Protein AF-A0AAD7Z6G6-F1 (afdb_monomer)

Foldseek 3Di:
DPQDKDKDKDKFFDFWDDDPPAFKKKKKKAKWFDPQKDWPDDDRIDIFDIFGQDPDPVRITGTRGIDTTMIMGSDCPRAMKMKMWMWGQDPVGDTDTPFIWMDGDDPDDDDDDDDTDTDDDDDPDPVLVVVCVVVVDDDDPPDSSVVSVPPPPD

Structure (mmCIF, N/CA/C/O backbone):
data_AF-A0AAD7Z6G6-F1
#
_entry.id   AF-A0AAD7Z6G6-F1
#
loop_
_atom_site.group_PDB
_atom_site.id
_atom_site.type_symbol
_atom_site.label_atom_id
_atom_site.label_alt_id
_atom_site.label_comp_id
_atom_site.label_asym_id
_atom_site.label_entity_id
_atom_site.label_seq_id
_atom_site.pdbx_PDB_ins_code
_atom_site.Cartn_x
_atom_site.Cartn_y
_atom_site.Cartn_z
_atom_site.occupancy
_atom_site.B_iso_or_equiv
_atom_site.auth_seq_id
_atom_site.auth_comp_id
_atom_site.auth_asym_id
_atom_site.auth_atom_id
_atom_site.pdbx_PDB_model_num
ATOM 1 N N . MET A 1 1 ? 26.349 0.877 -25.854 1.00 45.34 1 MET A N 1
ATOM 2 C CA . MET A 1 1 ? 25.464 -0.272 -25.580 1.00 45.34 1 MET A CA 1
ATOM 3 C C . MET A 1 1 ? 24.147 0.287 -25.078 1.00 45.34 1 MET A C 1
ATOM 5 O O . MET A 1 1 ? 24.117 0.824 -23.981 1.00 45.34 1 MET A O 1
ATOM 9 N N . THR A 1 2 ? 23.097 0.288 -25.897 1.00 52.41 2 THR A N 1
ATOM 10 C CA . THR A 1 2 ? 21.749 0.649 -25.439 1.00 52.41 2 THR A CA 1
ATOM 11 C C . THR A 1 2 ? 21.244 -0.501 -24.577 1.00 52.41 2 THR A C 1
ATOM 13 O O . THR A 1 2 ? 20.836 -1.531 -25.111 1.00 52.41 2 THR A O 1
ATOM 16 N N . GLY A 1 3 ? 21.385 -0.375 -23.256 1.00 69.19 3 GLY A N 1
ATOM 17 C CA . GLY A 1 3 ? 20.853 -1.355 -22.312 1.00 69.19 3 GLY A CA 1
ATOM 18 C C . GLY A 1 3 ? 19.352 -1.529 -22.535 1.00 69.19 3 GLY A C 1
ATOM 19 O O . GLY A 1 3 ? 18.643 -0.545 -22.752 1.00 69.19 3 GLY A O 1
ATOM 20 N N . GLY A 1 4 ? 18.884 -2.777 -22.550 1.00 85.88 4 GLY A N 1
ATOM 21 C CA . GLY A 1 4 ? 17.457 -3.067 -22.647 1.00 85.88 4 GLY A CA 1
ATOM 22 C C . GLY A 1 4 ? 16.720 -2.487 -21.441 1.00 85.88 4 GLY A C 1
ATOM 23 O O . GLY A 1 4 ? 17.197 -2.587 -20.315 1.00 85.88 4 GLY A O 1
ATOM 24 N N . VAL A 1 5 ? 15.568 -1.868 -21.683 1.00 93.88 5 VAL A N 1
ATOM 25 C CA . VAL A 1 5 ? 14.650 -1.411 -20.634 1.00 93.88 5 VAL A CA 1
ATOM 26 C C . VAL A 1 5 ? 13.507 -2.411 -20.550 1.00 93.88 5 VAL A C 1
ATOM 28 O O . VAL A 1 5 ? 13.014 -2.868 -21.582 1.00 93.88 5 VAL A O 1
ATOM 31 N N . PHE A 1 6 ? 13.055 -2.716 -19.340 1.00 94.75 6 PHE A N 1
ATOM 32 C CA . PHE A 1 6 ? 11.817 -3.453 -19.112 1.00 94.75 6 PHE A CA 1
ATOM 33 C C . PHE A 1 6 ? 10.841 -2.616 -18.282 1.00 94.75 6 PHE A C 1
ATOM 35 O O . PHE A 1 6 ? 11.220 -1.628 -17.647 1.00 94.75 6 PHE A O 1
ATOM 42 N N . MET A 1 7 ? 9.566 -2.999 -18.321 1.00 96.19 7 MET A N 1
ATOM 43 C CA . MET A 1 7 ? 8.493 -2.330 -17.588 1.00 96.19 7 MET A CA 1
ATOM 44 C C . MET A 1 7 ? 7.815 -3.299 -16.624 1.00 96.19 7 MET A C 1
ATOM 46 O O . MET A 1 7 ? 7.680 -4.485 -16.923 1.00 96.19 7 MET A O 1
ATOM 50 N N . LEU A 1 8 ? 7.358 -2.773 -15.492 1.00 96.75 8 LEU A N 1
ATOM 51 C CA . LEU A 1 8 ? 6.556 -3.478 -14.498 1.00 96.75 8 LEU A CA 1
ATOM 52 C C . LEU A 1 8 ? 5.276 -2.679 -14.273 1.00 96.75 8 LEU A C 1
ATOM 54 O O . LEU A 1 8 ? 5.342 -1.568 -13.760 1.00 96.75 8 LEU A O 1
ATOM 58 N N . SER A 1 9 ? 4.124 -3.231 -14.645 1.00 97.00 9 SER A N 1
ATOM 59 C CA . SER A 1 9 ? 2.822 -2.608 -14.393 1.00 97.00 9 SER A CA 1
ATOM 60 C C . SER A 1 9 ? 2.073 -3.396 -13.328 1.00 97.00 9 SER A C 1
ATOM 62 O O . SER A 1 9 ? 1.956 -4.618 -13.429 1.00 97.00 9 SER A O 1
ATOM 64 N N . ILE A 1 10 ? 1.598 -2.697 -12.300 1.00 97.25 10 ILE A N 1
ATOM 65 C CA . ILE A 1 10 ? 0.867 -3.257 -11.169 1.00 97.25 10 ILE A CA 1
ATOM 66 C C . ILE A 1 10 ? -0.491 -2.576 -11.093 1.00 97.25 10 ILE A C 1
ATOM 68 O O . ILE A 1 10 ? -0.583 -1.357 -10.968 1.00 97.25 10 ILE A O 1
ATOM 72 N N . THR A 1 11 ? -1.537 -3.394 -11.127 1.00 97.31 11 THR A N 1
ATOM 73 C CA . THR A 1 11 ? -2.923 -2.999 -10.882 1.00 97.31 11 THR A CA 1
ATOM 74 C C . THR A 1 11 ? -3.516 -3.955 -9.855 1.00 97.31 11 THR A C 1
ATOM 76 O O . THR A 1 11 ? -3.331 -5.171 -9.934 1.00 97.31 11 THR A O 1
ATOM 79 N N . GLY A 1 12 ? -4.174 -3.418 -8.836 1.00 96.69 12 GLY A N 1
ATOM 80 C CA . GLY A 1 12 ? -4.702 -4.213 -7.736 1.00 96.69 12 GLY A CA 1
ATOM 81 C C . GLY A 1 12 ? -5.378 -3.357 -6.680 1.00 96.69 12 GLY A C 1
ATOM 82 O O . GLY A 1 12 ? -5.805 -2.238 -6.950 1.00 96.69 12 GLY A O 1
ATOM 83 N N . GLN A 1 13 ? -5.489 -3.896 -5.468 1.00 97.50 13 GLN A N 1
ATOM 84 C CA . GLN A 1 13 ? -6.128 -3.207 -4.352 1.00 97.50 13 GLN A CA 1
ATOM 85 C C . GLN A 1 13 ? -5.640 -3.723 -2.995 1.00 97.50 13 GLN A C 1
ATOM 87 O O . GLN A 1 13 ? -5.280 -4.894 -2.854 1.00 97.50 13 GLN A O 1
ATOM 92 N N . ILE A 1 14 ? -5.699 -2.867 -1.977 1.00 97.81 14 ILE A N 1
ATOM 93 C CA . ILE A 1 14 ? -5.670 -3.261 -0.567 1.00 97.81 14 ILE A CA 1
ATOM 94 C C . ILE A 1 14 ? -7.105 -3.633 -0.179 1.00 97.81 14 ILE A C 1
ATOM 96 O O . ILE A 1 14 ? -7.947 -2.764 0.042 1.00 97.81 14 ILE A O 1
ATOM 100 N N . GLU A 1 15 ? -7.400 -4.935 -0.149 1.00 97.12 15 GLU A N 1
ATOM 101 C CA . GLU A 1 15 ? -8.759 -5.451 0.080 1.00 97.12 15 GLU A CA 1
ATOM 102 C C . GLU A 1 15 ? -9.248 -5.156 1.501 1.00 97.12 15 GLU A C 1
ATOM 104 O O . GLU A 1 15 ? -10.240 -4.454 1.706 1.00 97.12 15 GLU A O 1
ATOM 109 N N . SER A 1 16 ? -8.542 -5.692 2.496 1.00 97.00 16 SER A N 1
ATOM 110 C CA . SER A 1 16 ? -8.978 -5.663 3.888 1.00 97.00 16 SER A CA 1
ATOM 111 C C . SER A 1 16 ? -7.831 -5.887 4.867 1.00 97.00 16 SER A C 1
ATOM 113 O O . SER A 1 16 ? -6.790 -6.420 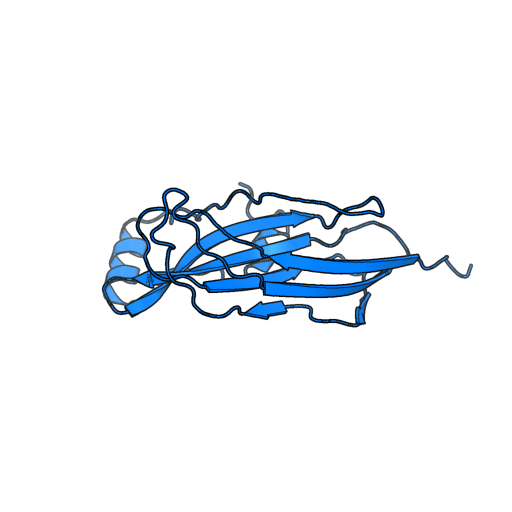4.485 1.00 97.00 16 SER A O 1
ATOM 115 N N . ALA A 1 17 ? -8.057 -5.576 6.143 1.00 96.12 17 ALA A N 1
ATOM 116 C CA . ALA A 1 17 ? -7.205 -6.023 7.241 1.00 96.12 17 ALA A CA 1
ATOM 117 C C . ALA A 1 17 ? -8.007 -6.578 8.415 1.00 9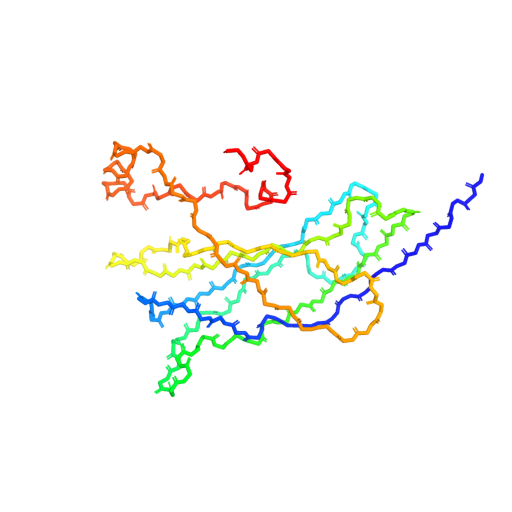6.12 17 ALA A C 1
ATOM 119 O O . ALA A 1 17 ? -9.183 -6.264 8.621 1.00 96.12 17 ALA A O 1
ATOM 120 N N . GLU A 1 18 ? -7.301 -7.364 9.217 1.00 94.19 18 GLU A N 1
ATOM 121 C CA . GLU A 1 18 ? -7.733 -7.839 10.517 1.00 94.19 18 GLU A CA 1
ATOM 122 C C . GLU A 1 18 ? -6.909 -7.125 11.592 1.00 94.19 18 GLU A C 1
ATOM 124 O O . GLU A 1 18 ? -5.682 -7.191 11.606 1.00 94.19 18 GLU A O 1
ATOM 129 N N . PHE A 1 19 ? -7.596 -6.403 12.474 1.00 91.25 19 PHE A N 1
ATOM 130 C CA . PHE A 1 19 ? -7.003 -5.737 13.628 1.00 91.25 19 PHE A CA 1
ATOM 131 C C . PHE A 1 19 ? -7.912 -5.938 14.846 1.00 91.25 19 PHE A C 1
ATOM 133 O O . PHE A 1 19 ? -9.141 -5.832 14.759 1.00 91.25 19 PHE A O 1
ATOM 140 N N . HIS A 1 20 ? -7.309 -6.204 16.003 1.00 86.19 20 HIS A N 1
ATOM 141 C CA . HIS A 1 20 ? -8.026 -6.353 17.271 1.00 86.19 20 HIS A CA 1
ATOM 142 C C . HIS A 1 20 ? -7.953 -5.060 18.091 1.00 86.19 20 HIS A C 1
ATOM 144 O O . HIS A 1 20 ? -6.967 -4.333 18.023 1.00 86.19 20 HIS A O 1
ATOM 150 N N . GLY A 1 21 ? -8.993 -4.778 18.881 1.00 83.56 21 GLY A N 1
ATOM 151 C CA . GLY A 1 21 ? -9.005 -3.638 19.808 1.00 83.56 21 GLY A CA 1
ATOM 152 C C . GLY A 1 21 ? -9.210 -2.256 19.174 1.00 83.56 21 GLY A C 1
ATOM 153 O O . GLY A 1 21 ? -9.054 -1.255 19.868 1.00 83.56 21 GLY A O 1
ATOM 154 N N . PHE A 1 22 ? -9.572 -2.187 17.889 1.00 85.88 22 PHE A N 1
ATOM 155 C CA . PHE A 1 22 ? -9.868 -0.936 17.184 1.00 85.88 22 PHE A CA 1
ATOM 156 C C . PHE A 1 22 ? -11.225 -1.009 16.489 1.00 85.88 22 PHE A C 1
ATOM 158 O O . PHE A 1 22 ? -11.647 -2.087 16.069 1.00 85.88 22 PHE A O 1
ATOM 165 N N . ASP A 1 23 ? -11.864 0.152 16.338 1.00 86.06 23 ASP A N 1
ATOM 166 C CA . ASP A 1 23 ? -13.179 0.277 15.698 1.00 86.06 23 ASP A CA 1
ATOM 167 C C . ASP A 1 23 ? -13.129 1.007 14.359 1.00 86.06 23 ASP A C 1
ATOM 169 O O . ASP A 1 23 ? -13.913 0.682 13.468 1.00 86.06 23 ASP A O 1
ATOM 173 N N . ASN A 1 24 ? -12.222 1.976 14.207 1.00 91.75 24 ASN A N 1
ATOM 174 C CA . ASN A 1 24 ? -12.065 2.765 12.990 1.00 91.75 24 ASN A CA 1
ATOM 175 C C . ASN A 1 24 ? -10.582 2.870 12.639 1.00 91.75 24 ASN A C 1
ATOM 177 O O . ASN A 1 24 ? -9.780 3.275 13.485 1.00 91.75 24 ASN A O 1
ATOM 181 N N . ILE A 1 25 ? -10.238 2.521 11.403 1.00 95.50 25 ILE A N 1
ATOM 182 C CA . ILE A 1 25 ? -8.868 2.603 10.895 1.00 95.50 25 ILE A CA 1
ATOM 183 C C . ILE A 1 25 ? -8.850 3.111 9.454 1.00 95.50 25 ILE A C 1
ATOM 185 O O . ILE A 1 25 ? -9.838 3.012 8.730 1.00 95.50 25 ILE A O 1
ATOM 189 N N . TYR A 1 26 ? -7.707 3.618 9.018 1.00 96.31 26 TYR A N 1
ATOM 190 C CA . TYR A 1 26 ? -7.405 3.878 7.614 1.00 96.31 26 TYR A CA 1
ATOM 191 C C . TYR A 1 26 ? -5.979 3.422 7.310 1.00 96.31 26 TYR A C 1
ATOM 193 O O . TYR A 1 26 ? -5.173 3.248 8.225 1.00 96.31 26 TYR A O 1
ATOM 201 N N . CYS A 1 27 ? -5.656 3.200 6.041 1.00 95.25 27 CYS A N 1
ATOM 202 C CA . CYS A 1 27 ? -4.303 2.861 5.627 1.00 95.25 27 CYS A CA 1
ATOM 203 C C . CYS A 1 27 ? -3.708 3.954 4.741 1.00 95.25 27 CYS A C 1
ATOM 205 O O . CYS A 1 27 ? -4.391 4.556 3.913 1.00 95.25 27 CYS A O 1
ATOM 207 N N . LYS A 1 28 ? -2.408 4.175 4.895 1.00 95.94 28 LYS A N 1
ATOM 208 C CA . LYS A 1 28 ? -1.561 4.878 3.938 1.00 95.94 28 LYS A CA 1
ATOM 209 C C . LYS A 1 28 ? -0.674 3.845 3.263 1.00 95.94 28 LYS A C 1
ATOM 211 O O . LYS A 1 28 ? -0.198 2.933 3.940 1.00 95.94 28 LYS A O 1
ATOM 216 N N . TYR A 1 29 ? -0.427 3.983 1.972 1.00 96.12 29 TYR A N 1
ATOM 217 C CA . TYR A 1 29 ? 0.583 3.186 1.289 1.00 96.12 29 TYR A CA 1
ATOM 218 C C . TYR A 1 29 ? 1.595 4.084 0.594 1.00 96.12 29 TYR A C 1
ATOM 220 O O . TYR A 1 29 ? 1.273 5.209 0.216 1.00 96.12 29 TYR A O 1
ATOM 228 N N . CYS A 1 30 ? 2.799 3.563 0.392 1.00 95.94 30 CYS A N 1
ATOM 229 C CA . CYS A 1 30 ? 3.771 4.123 -0.534 1.00 95.94 30 CYS A CA 1
ATOM 230 C C . CYS A 1 30 ? 4.601 3.011 -1.180 1.00 95.94 30 CYS A C 1
ATOM 232 O O . CYS A 1 30 ? 4.706 1.899 -0.648 1.00 95.94 30 CYS A O 1
ATOM 234 N N . PHE A 1 31 ? 5.189 3.308 -2.335 1.00 95.75 31 PHE A N 1
ATOM 235 C CA . PHE A 1 31 ? 6.158 2.438 -2.985 1.00 95.75 31 PHE A CA 1
ATOM 236 C C . PHE A 1 31 ? 7.588 2.871 -2.660 1.00 95.75 31 PHE A C 1
ATOM 238 O O . PHE A 1 31 ? 7.916 4.055 -2.690 1.00 95.75 31 PHE A O 1
ATOM 245 N N . VAL A 1 32 ? 8.449 1.896 -2.374 1.00 95.06 32 VAL A N 1
ATOM 246 C CA . VAL A 1 32 ? 9.892 2.094 -2.184 1.00 95.06 32 VAL A CA 1
ATOM 247 C C . VAL A 1 32 ? 10.642 1.248 -3.194 1.00 95.06 32 VAL A C 1
ATOM 249 O O . VAL A 1 32 ? 10.311 0.083 -3.394 1.00 95.06 32 VAL A O 1
ATOM 252 N N . TYR A 1 33 ? 11.634 1.827 -3.858 1.00 95.44 33 TYR A N 1
ATOM 253 C CA . TYR A 1 33 ? 12.359 1.189 -4.951 1.00 95.44 33 TYR A CA 1
ATOM 254 C C . TYR A 1 33 ? 13.768 1.771 -5.084 1.00 95.44 33 TYR A C 1
ATOM 256 O O . TYR A 1 33 ? 14.071 2.849 -4.573 1.00 95.44 33 TYR A O 1
ATOM 264 N N . GLY A 1 34 ? 14.647 1.021 -5.748 1.00 93.69 34 GLY A N 1
ATOM 265 C CA . GLY A 1 34 ? 16.021 1.427 -6.025 1.00 93.69 34 GLY A CA 1
ATOM 266 C C . GLY A 1 34 ? 16.113 2.546 -7.061 1.00 93.69 34 GLY A C 1
ATOM 267 O O . GLY A 1 34 ? 15.185 2.784 -7.826 1.00 93.69 34 GLY A O 1
ATOM 268 N N . SER A 1 35 ? 17.274 3.193 -7.132 1.00 93.69 35 SER A N 1
ATOM 269 C CA . SER A 1 35 ? 17.515 4.376 -7.972 1.00 93.69 35 SER A CA 1
ATOM 270 C C . SER A 1 35 ? 17.408 4.154 -9.486 1.00 93.69 35 SER A C 1
ATOM 272 O O . SER A 1 35 ? 17.242 5.126 -10.217 1.00 93.69 35 SER A O 1
ATOM 274 N N . ASP A 1 36 ? 17.513 2.911 -9.968 1.00 94.88 36 ASP A N 1
ATOM 275 C CA . ASP A 1 36 ? 17.332 2.587 -11.394 1.00 94.88 36 ASP A CA 1
ATOM 276 C C . ASP A 1 36 ? 15.851 2.563 -11.812 1.00 94.88 36 ASP A C 1
ATOM 278 O O . ASP A 1 36 ? 15.527 2.709 -12.992 1.00 94.88 36 ASP A O 1
ATOM 282 N N . TRP A 1 37 ? 14.944 2.404 -10.843 1.00 96.31 37 TRP A N 1
ATOM 283 C CA . TRP A 1 37 ? 13.511 2.342 -11.090 1.00 96.31 37 TRP A CA 1
ATOM 284 C C . TRP A 1 37 ? 12.931 3.743 -11.243 1.00 96.31 37 TRP A C 1
ATOM 286 O O . TRP A 1 37 ? 13.121 4.617 -10.399 1.00 96.31 37 TRP A O 1
ATOM 296 N N . VAL A 1 38 ? 12.165 3.938 -12.312 1.00 96.88 38 VAL A N 1
ATOM 297 C CA . VAL A 1 38 ? 11.472 5.193 -12.610 1.00 96.88 38 VAL A CA 1
ATOM 298 C C . VAL A 1 38 ? 9.986 4.916 -12.751 1.00 96.88 38 VAL A C 1
ATOM 300 O O . VAL A 1 38 ? 9.588 4.047 -13.528 1.00 96.88 38 VAL A O 1
ATOM 303 N N . VAL A 1 39 ? 9.163 5.674 -12.034 1.00 97.19 39 VAL A N 1
ATOM 304 C CA . VAL A 1 39 ? 7.705 5.631 -12.180 1.00 97.19 39 VAL A CA 1
ATOM 305 C C . VAL A 1 39 ? 7.318 6.327 -13.478 1.00 97.19 39 VAL A C 1
ATOM 307 O O . VAL A 1 39 ? 7.724 7.457 -13.739 1.00 97.19 39 VAL A O 1
ATOM 310 N N . THR A 1 40 ? 6.559 5.636 -14.324 1.00 97.31 40 THR A N 1
ATOM 311 C CA . THR A 1 40 ? 6.095 6.162 -15.616 1.00 97.31 40 THR A CA 1
ATOM 312 C C . THR A 1 40 ? 4.621 6.543 -15.600 1.00 97.31 40 THR A C 1
ATOM 314 O O . THR A 1 40 ? 4.211 7.374 -16.407 1.00 97.31 40 THR A O 1
ATOM 317 N N . SER A 1 41 ? 3.823 5.940 -14.713 1.00 97.62 41 SER A N 1
ATOM 318 C CA . SER A 1 41 ? 2.392 6.213 -14.552 1.00 97.62 41 SER A CA 1
ATOM 319 C C . SER A 1 41 ? 1.878 5.699 -13.202 1.00 97.62 41 SER A C 1
ATOM 321 O O . SER A 1 41 ? 2.477 4.790 -12.623 1.00 97.62 41 SER A O 1
ATOM 323 N N . GLY A 1 42 ? 0.739 6.223 -12.745 1.00 96.19 42 GLY A N 1
ATOM 324 C CA . GLY A 1 42 ? 0.064 5.821 -11.508 1.00 96.19 42 GLY A CA 1
ATOM 325 C C . GLY A 1 42 ? 0.473 6.638 -10.279 1.00 96.19 42 GLY A C 1
ATOM 326 O O . GLY A 1 42 ? 1.034 7.726 -10.405 1.00 96.19 42 GLY A O 1
ATOM 327 N N . LEU A 1 43 ? 0.147 6.128 -9.089 1.00 93.81 43 LEU A N 1
ATOM 328 C CA . LEU A 1 43 ? 0.333 6.825 -7.812 1.00 93.81 43 LEU A CA 1
ATOM 329 C C . LEU A 1 43 ? 1.406 6.150 -6.952 1.00 93.81 43 LEU A C 1
ATOM 331 O O . LEU A 1 43 ? 1.274 4.983 -6.582 1.00 93.81 43 LEU A O 1
ATOM 335 N N . GLU A 1 44 ? 2.433 6.914 -6.576 1.00 94.00 44 GLU A N 1
ATOM 336 C CA . GLU A 1 44 ? 3.524 6.462 -5.697 1.00 94.00 44 GLU A CA 1
ATOM 337 C C . GLU A 1 44 ? 3.089 6.252 -4.245 1.00 94.00 44 GLU A C 1
ATOM 339 O O . GLU A 1 44 ? 3.653 5.415 -3.540 1.00 94.00 44 GLU A O 1
ATOM 344 N N . GLU A 1 45 ? 2.080 6.994 -3.800 1.00 95.12 45 GLU A N 1
ATOM 345 C CA . GLU A 1 45 ? 1.535 6.934 -2.451 1.00 95.12 45 GLU A CA 1
ATOM 346 C C . GLU A 1 45 ? 0.050 7.300 -2.439 1.00 95.12 45 GLU A C 1
ATOM 348 O O . GLU A 1 45 ? -0.461 7.945 -3.357 1.00 95.12 45 GLU A O 1
ATOM 353 N N . GLY A 1 46 ? -0.654 6.868 -1.397 1.00 94.06 46 GLY A N 1
ATOM 354 C CA . GLY A 1 46 ? -2.084 7.107 -1.258 1.00 94.06 46 GLY A CA 1
ATOM 355 C C . GLY A 1 46 ? -2.574 6.922 0.171 1.00 94.06 46 GLY A C 1
ATOM 356 O O . GLY A 1 46 ? -1.962 6.216 0.975 1.00 94.06 46 GLY A O 1
ATOM 357 N N . ILE A 1 47 ? -3.701 7.562 0.485 1.00 96.44 47 ILE A N 1
ATOM 358 C CA . ILE A 1 47 ? -4.380 7.480 1.782 1.00 96.44 47 ILE A CA 1
ATOM 359 C C . ILE A 1 47 ? -5.813 7.015 1.537 1.00 96.44 47 ILE A C 1
ATOM 361 O O . ILE A 1 47 ? -6.529 7.613 0.734 1.00 96.44 47 ILE A O 1
ATOM 365 N N . SER A 1 48 ? -6.225 5.950 2.220 1.00 97.12 48 SER A N 1
ATOM 366 C CA . SER A 1 48 ? -7.572 5.402 2.096 1.00 97.12 48 SER A CA 1
ATOM 367 C C . SER A 1 48 ? -8.603 6.223 2.862 1.00 97.12 48 SER A C 1
ATOM 369 O O . SER A 1 48 ? -8.288 7.012 3.754 1.00 97.12 48 SER A O 1
ATOM 371 N N . GLN A 1 49 ? -9.873 5.924 2.607 1.00 95.44 49 GLN A N 1
ATOM 372 C CA . GLN A 1 49 ? -10.949 6.287 3.517 1.00 95.44 49 GLN A CA 1
ATOM 373 C C . GLN A 1 49 ? -10.768 5.639 4.902 1.00 95.44 49 GLN A C 1
ATOM 375 O O . GLN A 1 49 ? -10.138 4.582 5.043 1.00 95.44 49 GLN A O 1
ATOM 380 N N . ILE A 1 50 ? -11.388 6.252 5.912 1.00 95.25 50 ILE A N 1
ATOM 381 C CA . ILE A 1 50 ? -11.580 5.640 7.228 1.00 95.25 50 ILE A CA 1
ATOM 382 C C . ILE A 1 50 ? -12.686 4.596 7.114 1.00 95.25 50 ILE A C 1
ATOM 384 O O . ILE A 1 50 ? -13.778 4.880 6.619 1.00 95.25 50 ILE A O 1
ATOM 388 N N . VAL A 1 51 ? -12.404 3.387 7.585 1.00 95.56 51 VAL A N 1
ATOM 389 C CA . VAL A 1 51 ? -13.338 2.263 7.575 1.00 95.56 51 VAL A CA 1
ATOM 390 C C . VAL A 1 51 ? -13.629 1.813 8.992 1.00 95.56 51 VAL A C 1
ATOM 392 O O . VAL A 1 51 ? -12.765 1.841 9.871 1.00 95.56 51 VAL A O 1
ATOM 395 N N . LYS A 1 52 ? -14.868 1.374 9.199 1.00 93.81 52 LYS A N 1
ATOM 396 C CA . LYS A 1 52 ? -15.316 0.791 10.457 1.00 93.81 52 LYS A CA 1
ATOM 397 C C . LYS A 1 52 ? -15.218 -0.726 10.397 1.00 93.81 52 LYS A C 1
ATOM 399 O O . LYS A 1 52 ? -15.452 -1.323 9.345 1.00 93.81 52 LYS A O 1
ATOM 404 N N . LYS A 1 53 ? -14.929 -1.343 11.539 1.00 94.50 53 LYS A N 1
ATOM 405 C CA . LYS A 1 53 ? -14.932 -2.797 11.677 1.00 94.50 53 LYS A CA 1
ATOM 406 C C . LYS A 1 53 ? -16.297 -3.376 11.302 1.00 94.50 53 LYS A C 1
ATOM 408 O O . LYS A 1 53 ? -17.333 -2.909 11.790 1.00 94.50 53 LYS A O 1
ATOM 413 N N . SER A 1 54 ? -16.306 -4.385 10.436 1.00 93.12 54 SER A N 1
ATOM 414 C CA . SER A 1 54 ? -17.535 -5.102 10.091 1.00 93.12 54 SER A CA 1
ATOM 415 C C . SER A 1 54 ? -18.107 -5.824 11.315 1.00 93.12 54 SER A C 1
ATOM 417 O O . SER A 1 54 ? -17.388 -6.223 12.228 1.00 93.12 54 SER A O 1
ATOM 419 N N . ARG A 1 55 ? -19.437 -5.954 11.347 1.00 91.62 55 ARG A N 1
ATOM 420 C CA . ARG A 1 55 ? -20.178 -6.604 12.443 1.00 91.62 55 ARG A CA 1
ATOM 421 C C . ARG A 1 55 ? -20.453 -8.087 12.195 1.00 91.62 55 ARG A C 1
ATOM 423 O O . ARG A 1 55 ? -21.085 -8.721 13.029 1.00 91.62 55 ARG A O 1
ATOM 430 N N . ASP A 1 56 ? -20.025 -8.609 11.050 1.00 92.38 56 ASP A N 1
ATOM 431 C CA . ASP A 1 56 ? -20.132 -10.034 10.754 1.00 92.38 56 ASP A CA 1
ATOM 432 C C . ASP A 1 56 ? -19.068 -10.841 11.517 1.00 92.38 56 ASP A C 1
ATOM 434 O O . ASP A 1 56 ? -18.188 -10.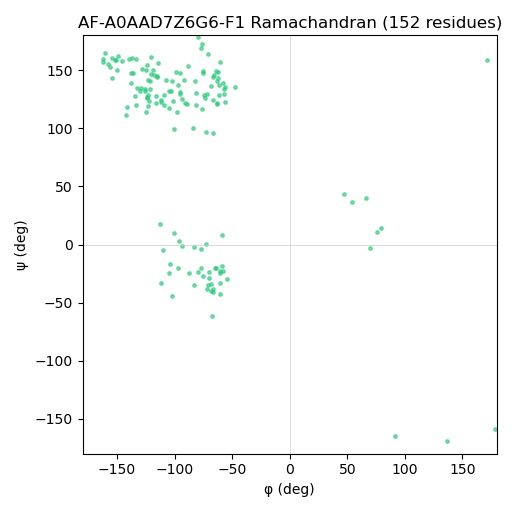274 12.171 1.00 92.38 56 ASP A O 1
ATOM 438 N N . GLU A 1 57 ? -19.159 -12.169 11.450 1.00 89.88 57 GLU A N 1
ATOM 439 C CA . GLU A 1 57 ? -18.258 -13.091 12.157 1.00 89.88 57 GLU A CA 1
ATOM 440 C C . GLU A 1 57 ? -16.779 -12.900 11.789 1.00 89.88 57 GLU A C 1
ATOM 442 O O . GLU A 1 57 ? -15.904 -13.233 12.583 1.00 89.88 57 GLU A O 1
ATOM 447 N N . ARG A 1 58 ? -16.484 -12.330 10.613 1.00 89.69 58 ARG A N 1
ATOM 448 C CA . ARG A 1 58 ? -15.114 -12.138 10.122 1.00 89.69 58 ARG A CA 1
ATOM 449 C C . ARG A 1 58 ? -14.442 -10.928 10.754 1.00 89.69 58 ARG A C 1
ATOM 451 O O . ARG A 1 58 ? -13.219 -10.875 10.776 1.00 89.69 58 ARG A O 1
ATOM 458 N N . GLN A 1 59 ? -15.216 -9.952 11.245 1.00 92.06 59 GLN A N 1
ATOM 459 C CA . GLN A 1 59 ? -14.691 -8.793 11.977 1.00 92.06 59 GLN A CA 1
ATOM 460 C C . GLN A 1 59 ? -13.587 -8.030 11.202 1.00 92.06 59 GLN A C 1
ATOM 462 O O . GLN A 1 59 ? -12.631 -7.520 11.785 1.00 92.06 59 GLN A O 1
ATOM 467 N N . LEU A 1 60 ? -13.717 -7.941 9.875 1.00 94.94 60 LEU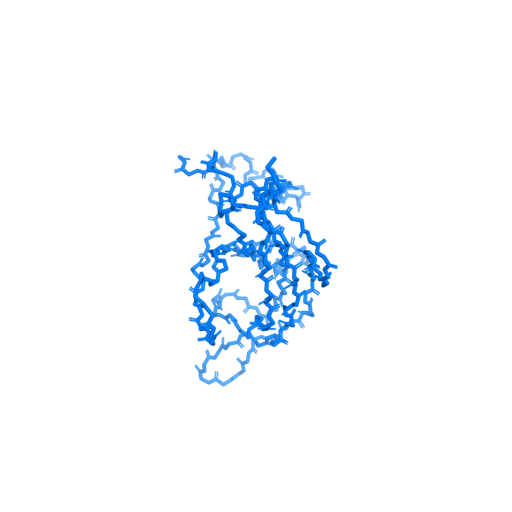 A N 1
ATOM 468 C CA . LEU A 1 60 ? -12.736 -7.320 8.978 1.00 94.94 60 LEU A CA 1
ATOM 469 C C . LEU A 1 60 ? -12.961 -5.819 8.793 1.00 94.94 60 LEU A C 1
ATOM 471 O O . LEU A 1 60 ? -14.095 -5.333 8.835 1.00 94.94 60 LEU A O 1
ATOM 475 N N . PHE A 1 61 ? -11.878 -5.115 8.484 1.00 96.50 61 PHE A N 1
ATOM 476 C CA . PHE A 1 61 ? -11.886 -3.766 7.930 1.00 96.50 61 PHE A CA 1
ATOM 477 C C . PHE A 1 61 ? -11.714 -3.854 6.419 1.00 96.50 61 PHE A C 1
ATOM 479 O O . PHE A 1 61 ? -10.671 -4.305 5.961 1.00 96.50 61 PHE A O 1
ATOM 486 N N . VAL A 1 62 ? -12.728 -3.465 5.647 1.00 96.75 62 VAL A N 1
ATOM 487 C CA . VAL A 1 62 ? -12.723 -3.596 4.181 1.00 96.75 62 VAL A CA 1
ATOM 488 C C . VAL A 1 62 ? -12.496 -2.230 3.551 1.00 96.75 62 VAL A C 1
ATOM 490 O O . VAL A 1 62 ? -13.331 -1.341 3.711 1.00 96.75 62 VAL A O 1
ATOM 493 N N . TRP A 1 63 ? -11.390 -2.077 2.824 1.00 96.62 63 TRP A N 1
ATOM 494 C CA . TRP A 1 63 ? -11.077 -0.845 2.104 1.00 96.62 63 TRP A CA 1
ATOM 495 C C . TRP A 1 63 ? -11.361 -0.932 0.613 1.00 96.62 63 TRP A C 1
ATOM 497 O O . TRP A 1 63 ? -11.893 0.029 0.062 1.00 96.62 63 TRP A O 1
ATOM 507 N N . ASN A 1 64 ? -10.979 -2.039 -0.031 1.00 96.69 64 ASN A N 1
ATOM 508 C CA . ASN A 1 64 ? -10.903 -2.139 -1.494 1.00 96.69 64 ASN A CA 1
ATOM 509 C C . ASN A 1 64 ? -10.172 -0.929 -2.112 1.00 96.69 64 ASN A C 1
ATOM 511 O O . ASN A 1 64 ? -10.642 -0.321 -3.073 1.00 96.69 64 ASN A O 1
ATOM 515 N N . PHE A 1 65 ? -9.055 -0.523 -1.498 1.00 97.50 65 PHE A N 1
ATOM 516 C CA . PHE A 1 65 ? -8.350 0.700 -1.875 1.00 97.50 65 PHE A CA 1
ATOM 517 C C . PHE A 1 65 ? -7.459 0.440 -3.095 1.00 97.50 65 PHE A C 1
ATOM 519 O O . PHE A 1 65 ? -6.593 -0.433 -3.005 1.00 97.50 65 PHE A O 1
ATOM 526 N N . PRO A 1 66 ? -7.655 1.137 -4.229 1.00 97.12 66 PRO A N 1
ATOM 527 C CA . PRO A 1 66 ? -6.974 0.812 -5.476 1.00 97.12 66 PRO A CA 1
ATOM 528 C C . PRO A 1 66 ? -5.466 1.063 -5.400 1.00 97.12 66 PRO A C 1
ATOM 530 O O . PRO A 1 66 ? -5.004 2.025 -4.791 1.00 97.12 66 PRO A O 1
ATOM 533 N N . LEU A 1 67 ? -4.711 0.193 -6.069 1.00 97.06 67 LEU A N 1
ATOM 534 C CA . LEU A 1 67 ? -3.277 0.307 -6.301 1.00 97.06 67 LEU A CA 1
ATOM 535 C C . LEU A 1 67 ? -3.036 0.276 -7.808 1.00 97.06 67 LEU A C 1
ATOM 537 O O . LEU A 1 67 ? -3.339 -0.723 -8.461 1.00 97.06 67 LEU A O 1
ATOM 541 N N . GLU A 1 68 ? -2.464 1.342 -8.353 1.00 97.19 68 GLU A N 1
ATOM 542 C CA . GLU A 1 68 ? -2.092 1.417 -9.763 1.00 97.19 68 GLU A CA 1
ATOM 543 C C . GLU A 1 68 ? -0.766 2.157 -9.906 1.00 97.19 68 GLU A C 1
ATOM 545 O O . GLU A 1 68 ? -0.648 3.322 -9.521 1.00 97.19 68 GL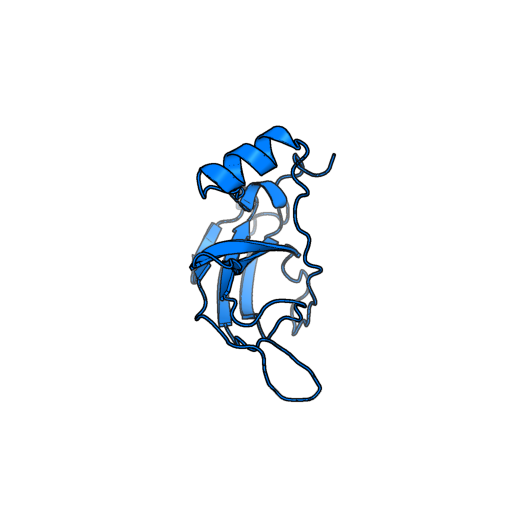U A O 1
ATOM 550 N N . ILE A 1 69 ? 0.240 1.466 -10.442 1.00 97.81 69 ILE A N 1
ATOM 551 C CA . ILE A 1 69 ? 1.558 2.037 -10.705 1.00 97.81 69 ILE A CA 1
ATOM 552 C C . ILE A 1 69 ? 2.266 1.283 -11.827 1.00 97.81 69 ILE A C 1
ATOM 554 O O . ILE A 1 69 ? 2.157 0.063 -11.955 1.00 97.81 69 ILE A O 1
ATOM 558 N N . THR A 1 70 ? 3.009 2.009 -12.654 1.00 98.12 70 THR A N 1
ATOM 559 C CA . THR A 1 70 ? 3.882 1.431 -13.673 1.00 98.12 70 THR A CA 1
ATOM 560 C C . THR A 1 70 ? 5.294 1.965 -13.508 1.00 98.12 70 THR A C 1
ATOM 562 O O . THR A 1 70 ? 5.506 3.170 -13.386 1.00 98.12 70 THR A O 1
ATOM 565 N N . PHE A 1 71 ? 6.260 1.054 -13.534 1.00 97.62 71 PHE A N 1
ATOM 566 C CA . PHE A 1 71 ? 7.679 1.345 -13.460 1.00 97.62 71 PHE A CA 1
ATOM 567 C C . PHE A 1 71 ? 8.400 0.971 -14.751 1.00 97.62 71 PHE A C 1
ATOM 569 O O . PHE A 1 71 ? 7.994 0.066 -15.483 1.00 97.62 71 PHE A O 1
ATOM 576 N N . LYS A 1 72 ? 9.536 1.623 -14.964 1.00 97.00 72 LYS A N 1
ATOM 577 C CA . LYS A 1 72 ? 10.560 1.296 -15.954 1.00 97.00 72 LYS A CA 1
ATOM 578 C C . LYS A 1 72 ? 11.887 1.091 -15.227 1.00 97.00 72 LYS A C 1
ATOM 580 O O . LYS A 1 72 ? 12.188 1.844 -14.306 1.00 97.00 72 LYS A O 1
ATOM 585 N N . SER A 1 73 ? 12.681 0.121 -15.671 1.00 96.81 73 SER A N 1
ATOM 586 C CA . SER A 1 73 ? 14.023 -0.124 -15.134 1.00 96.81 73 SER A CA 1
ATOM 587 C C . SER A 1 73 ? 14.944 -0.745 -16.189 1.00 96.81 73 SER A C 1
ATOM 589 O O . SER A 1 73 ? 14.474 -1.325 -17.174 1.00 96.81 73 SER A O 1
ATOM 591 N N . THR A 1 74 ? 16.256 -0.620 -16.005 1.00 96.12 74 THR A N 1
ATOM 592 C CA . THR A 1 74 ? 17.278 -1.297 -16.824 1.00 96.12 74 THR A CA 1
ATOM 593 C C . THR A 1 74 ? 17.780 -2.581 -16.168 1.00 96.12 74 THR A C 1
ATOM 595 O O . THR A 1 74 ? 18.305 -3.461 -16.850 1.00 96.12 74 THR A O 1
ATOM 598 N N . ASN A 1 75 ? 17.590 -2.729 -14.853 1.00 93.62 75 ASN A N 1
ATOM 599 C CA . ASN A 1 75 ? 17.960 -3.923 -14.103 1.00 93.62 75 ASN A CA 1
ATOM 600 C C . ASN A 1 75 ? 17.019 -4.172 -12.893 1.00 93.62 75 ASN A C 1
ATOM 602 O O . ASN A 1 75 ? 16.285 -3.276 -12.478 1.00 93.62 75 ASN A O 1
ATOM 606 N N . PRO A 1 76 ? 16.985 -5.391 -12.323 1.00 92.94 76 PRO A N 1
ATOM 607 C CA . PRO A 1 76 ? 16.050 -5.731 -11.248 1.00 92.94 76 PRO A CA 1
ATOM 608 C C . PRO A 1 76 ? 16.509 -5.318 -9.834 1.00 92.94 76 PRO A C 1
ATOM 610 O O . PRO A 1 76 ? 15.781 -5.570 -8.873 1.00 92.94 76 PRO A O 1
ATOM 613 N N . HIS A 1 77 ? 17.702 -4.734 -9.664 1.00 93.56 77 HIS A N 1
ATOM 614 C CA . HIS A 1 77 ? 18.230 -4.354 -8.349 1.00 93.56 77 HIS A CA 1
ATOM 615 C C . HIS A 1 77 ? 17.349 -3.292 -7.676 1.00 93.56 77 HIS A C 1
ATOM 617 O O . HIS A 1 77 ? 16.867 -2.369 -8.328 1.00 93.56 77 HIS A O 1
ATOM 623 N N . GLY A 1 78 ? 17.150 -3.402 -6.357 1.00 93.75 78 GLY A N 1
ATOM 624 C CA . GLY A 1 78 ? 16.254 -2.507 -5.616 1.00 93.75 78 GLY A CA 1
ATOM 625 C C . GLY A 1 78 ? 14.785 -2.675 -6.013 1.00 93.75 78 GLY A C 1
ATOM 626 O O . GLY A 1 78 ? 14.074 -1.686 -6.164 1.00 93.75 78 GLY A O 1
ATOM 627 N N . TRP A 1 79 ? 14.358 -3.922 -6.235 1.00 96.75 79 TRP A N 1
ATOM 628 C CA . TRP A 1 79 ? 13.008 -4.267 -6.678 1.00 96.75 79 TRP A CA 1
ATOM 629 C C . TRP A 1 79 ? 11.915 -3.545 -5.864 1.00 96.75 79 TRP A C 1
ATOM 631 O O . TRP A 1 79 ? 12.000 -3.550 -4.632 1.00 96.75 79 TRP A O 1
ATOM 641 N N . PRO A 1 80 ? 10.869 -2.986 -6.507 1.00 96.94 80 PRO A N 1
ATOM 642 C CA . PRO A 1 80 ? 9.854 -2.209 -5.817 1.00 96.94 80 PRO A CA 1
ATOM 643 C C . PRO A 1 80 ? 9.137 -2.978 -4.705 1.00 96.94 80 PRO A C 1
ATOM 645 O O . PRO A 1 80 ? 8.757 -4.146 -4.844 1.00 96.94 80 PRO A O 1
ATOM 648 N N . GLN A 1 81 ? 8.906 -2.285 -3.600 1.00 96.50 81 GLN A N 1
ATOM 649 C CA . GLN A 1 81 ? 8.203 -2.751 -2.417 1.00 96.50 81 GLN A CA 1
ATOM 650 C C . GLN A 1 81 ? 7.001 -1.853 -2.149 1.00 96.50 81 GLN A C 1
ATOM 652 O O . GLN A 1 81 ? 7.082 -0.637 -2.283 1.00 96.50 81 GLN A O 1
ATOM 657 N N . LEU A 1 82 ? 5.894 -2.463 -1.745 1.00 96.38 82 LEU A N 1
ATOM 658 C CA . LEU A 1 82 ? 4.738 -1.784 -1.186 1.00 96.38 82 LEU A CA 1
ATOM 659 C C . LEU A 1 82 ? 4.912 -1.720 0.331 1.00 96.38 82 LEU A C 1
ATOM 661 O O . LEU A 1 82 ? 5.018 -2.765 0.978 1.00 96.38 82 LEU A O 1
ATOM 665 N N . VAL A 1 83 ? 4.903 -0.513 0.885 1.00 96.06 83 VAL A N 1
ATOM 666 C CA . VAL A 1 83 ? 4.842 -0.258 2.326 1.00 96.06 83 VAL A CA 1
ATOM 667 C C . VAL A 1 83 ? 3.435 0.217 2.659 1.00 96.06 83 VAL A C 1
ATOM 669 O O . VAL A 1 83 ? 2.895 1.094 1.989 1.00 96.06 83 VAL A O 1
ATOM 672 N N . VAL A 1 84 ? 2.831 -0.369 3.688 1.00 96.19 84 VAL A N 1
ATOM 673 C CA . VAL A 1 84 ? 1.487 -0.047 4.169 1.00 96.19 84 VAL A CA 1
ATOM 674 C C . VAL A 1 84 ? 1.568 0.324 5.642 1.00 96.19 84 VAL A C 1
ATOM 676 O O . VAL A 1 84 ? 2.068 -0.442 6.461 1.00 96.19 84 VAL A O 1
ATOM 679 N N . SER A 1 85 ? 1.030 1.486 5.983 1.00 94.81 85 SER A N 1
ATOM 680 C CA . SER A 1 85 ? 0.942 2.016 7.341 1.00 94.81 85 SER A CA 1
ATOM 681 C C . SER A 1 85 ? -0.528 2.137 7.718 1.00 94.81 85 SER A C 1
ATOM 683 O O . SER A 1 85 ? -1.282 2.831 7.041 1.00 94.81 85 SER A O 1
ATOM 685 N N . VAL A 1 86 ? -0.960 1.481 8.789 1.00 95.44 86 VAL A N 1
ATOM 686 C CA . VAL A 1 86 ? -2.352 1.539 9.257 1.00 95.44 86 VAL A CA 1
ATOM 687 C C . VAL A 1 86 ? -2.444 2.462 10.460 1.00 95.44 86 VAL A C 1
ATOM 689 O O . VAL A 1 86 ? -1.669 2.333 11.404 1.00 95.44 86 VAL A O 1
ATOM 692 N N . TYR A 1 87 ? -3.411 3.369 10.436 1.00 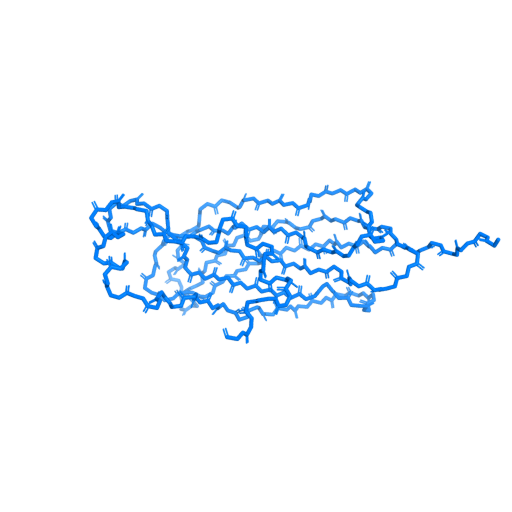93.44 87 TYR A N 1
ATOM 693 C CA . TYR A 1 87 ? -3.669 4.371 11.463 1.00 93.44 87 TYR A CA 1
ATOM 694 C C . TYR A 1 87 ? -5.061 4.171 12.052 1.00 93.44 87 TYR A C 1
ATOM 696 O O . TYR A 1 87 ? -5.978 3.711 11.374 1.00 93.44 87 TYR A O 1
ATOM 704 N N . GLY A 1 88 ? -5.231 4.538 13.317 1.00 91.56 88 GLY A N 1
ATOM 705 C CA . GLY A 1 88 ? -6.532 4.564 13.976 1.00 91.56 88 GLY A CA 1
ATOM 706 C C . GLY A 1 88 ? -6.520 5.491 15.182 1.00 91.56 88 GLY A C 1
ATOM 707 O O . GLY A 1 88 ? -5.471 5.696 15.796 1.00 91.56 88 GLY A O 1
ATOM 708 N N . LEU A 1 89 ? -7.690 6.003 15.552 1.00 84.38 89 LEU A N 1
ATOM 709 C CA . LEU A 1 89 ? -7.838 6.994 16.620 1.00 84.38 89 LEU A CA 1
ATOM 710 C C . LEU A 1 89 ? -7.532 6.405 18.001 1.00 84.38 89 LEU A C 1
ATOM 712 O O . LEU A 1 89 ? -7.940 5.283 18.311 1.00 84.38 89 LEU A O 1
ATOM 716 N N . ASP A 1 90 ? -6.785 7.131 18.830 1.00 81.44 90 ASP A N 1
ATOM 717 C CA . ASP A 1 90 ? -6.666 6.832 20.259 1.00 81.44 90 ASP A CA 1
ATOM 718 C C . ASP A 1 90 ? -7.880 7.345 21.059 1.00 81.44 90 ASP A C 1
ATOM 720 O O . ASP A 1 90 ? -8.812 7.930 20.509 1.00 81.44 90 ASP A O 1
ATOM 724 N N . VAL A 1 91 ? -7.889 7.104 22.375 1.00 76.12 91 VAL A N 1
ATOM 725 C CA . VAL A 1 91 ? -8.985 7.520 23.277 1.00 76.12 91 VAL A CA 1
ATOM 726 C C . VAL A 1 91 ? -9.185 9.044 23.284 1.00 76.12 91 VAL A C 1
ATOM 728 O O . VAL A 1 91 ? -10.272 9.520 23.595 1.00 76.12 91 VAL A O 1
ATOM 731 N N . PHE A 1 92 ? -8.154 9.806 22.916 1.00 79.12 92 PHE A N 1
ATOM 732 C CA . PHE A 1 92 ? -8.169 11.264 22.849 1.00 79.12 92 PHE A CA 1
ATOM 733 C C . PHE A 1 92 ? -8.453 11.789 21.432 1.00 79.12 92 PHE A C 1
ATOM 735 O O . PHE A 1 92 ? -8.457 13.000 21.226 1.00 79.12 92 PHE A O 1
ATOM 742 N N . GLY A 1 93 ? -8.715 10.904 20.465 1.00 76.00 93 GLY A N 1
ATOM 743 C CA . GLY A 1 93 ? -9.001 11.269 19.080 1.00 76.00 93 GLY A CA 1
ATOM 744 C C . GLY A 1 93 ? -7.767 11.615 18.245 1.00 76.00 93 GLY A C 1
ATOM 745 O O . GLY A 1 93 ? -7.923 12.177 17.165 1.00 76.00 93 GLY A O 1
ATOM 746 N N . ASN A 1 94 ? -6.555 11.289 18.701 1.00 80.81 94 ASN A N 1
ATOM 747 C CA . ASN A 1 94 ? -5.347 11.462 17.897 1.00 80.81 94 ASN A CA 1
ATOM 748 C C . ASN A 1 94 ? -5.173 10.286 16.935 1.00 80.81 94 ASN A C 1
ATOM 750 O O . ASN A 1 94 ? -5.360 9.127 17.322 1.00 80.81 94 ASN A O 1
ATOM 754 N N . ASP A 1 95 ? -4.739 10.572 15.709 1.00 81.00 95 ASP A N 1
ATOM 755 C CA . ASP A 1 95 ? -4.288 9.540 14.783 1.00 81.00 95 ASP A CA 1
ATOM 756 C C . ASP A 1 95 ? -3.012 8.889 15.312 1.00 81.00 95 ASP A C 1
ATOM 758 O O . ASP A 1 95 ? -2.024 9.556 15.610 1.00 81.00 95 ASP A O 1
ATOM 762 N N . VAL A 1 96 ? -3.053 7.566 15.454 1.00 85.44 96 VAL A N 1
ATOM 763 C CA . VAL A 1 96 ? -1.922 6.779 15.932 1.00 85.44 96 VAL A CA 1
ATOM 764 C C . VAL A 1 96 ? -1.725 5.575 15.032 1.00 85.44 96 VAL A C 1
ATOM 766 O O . VAL A 1 96 ? -2.673 4.843 14.728 1.00 85.44 96 VAL A O 1
ATOM 769 N N . VAL A 1 97 ? -0.471 5.326 14.668 1.00 88.00 97 VAL A N 1
ATOM 770 C CA . VAL A 1 97 ? -0.083 4.131 13.923 1.00 88.00 97 VAL A CA 1
ATOM 771 C C . VAL A 1 97 ? -0.404 2.861 14.715 1.00 88.00 97 VAL A C 1
ATOM 773 O O . VAL A 1 97 ? -0.030 2.706 15.878 1.00 88.00 97 VAL A O 1
ATOM 776 N N . ARG A 1 98 ? -1.101 1.934 14.057 1.00 90.31 98 ARG A N 1
ATOM 777 C CA . ARG A 1 98 ? -1.506 0.614 14.566 1.00 90.31 98 ARG A CA 1
ATOM 778 C C . ARG A 1 98 ? -0.666 -0.522 14.020 1.00 90.31 98 ARG A C 1
ATOM 780 O O . ARG A 1 98 ? -0.677 -1.598 14.601 1.00 90.31 98 ARG A O 1
ATOM 787 N N . GLY A 1 99 ? 0.062 -0.281 12.940 1.00 91.06 99 GLY A N 1
ATOM 788 C CA . GLY A 1 99 ? 1.036 -1.218 12.415 1.00 91.06 99 GLY A CA 1
ATOM 789 C C . GLY A 1 99 ? 1.567 -0.788 11.063 1.00 91.06 99 GLY A C 1
ATOM 790 O O . GLY A 1 99 ? 0.917 -0.043 10.327 1.00 91.06 99 GLY A O 1
ATOM 791 N N . TYR A 1 100 ? 2.733 -1.319 10.740 1.00 92.31 100 TYR A N 1
ATOM 792 C CA . TYR A 1 100 ? 3.361 -1.244 9.438 1.00 92.31 100 TYR A CA 1
ATOM 793 C C . TYR A 1 100 ? 3.451 -2.640 8.838 1.00 92.31 100 TYR A C 1
ATOM 795 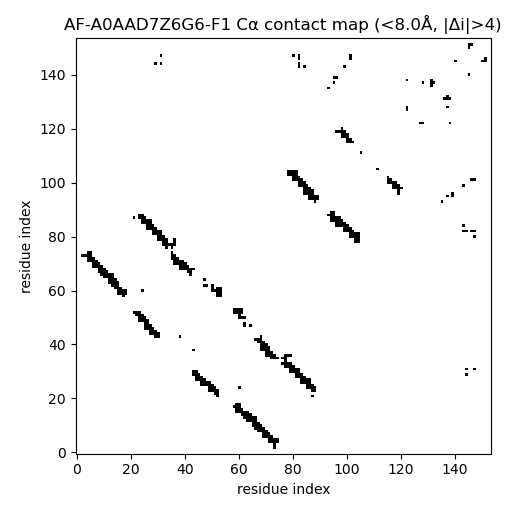O O . TYR A 1 100 ? 3.665 -3.619 9.548 1.00 92.31 100 TYR A O 1
ATOM 803 N N . GLY A 1 101 ? 3.296 -2.729 7.528 1.00 93.81 101 GLY A N 1
ATOM 804 C CA . GLY A 1 101 ? 3.517 -3.936 6.753 1.00 93.81 101 GLY A CA 1
ATOM 805 C C . GLY A 1 101 ? 4.284 -3.579 5.493 1.00 93.81 101 GLY A C 1
ATOM 806 O O . GLY A 1 101 ? 4.122 -2.492 4.945 1.00 93.81 101 GLY A O 1
ATOM 807 N N . LEU A 1 102 ? 5.121 -4.493 5.017 1.00 94.88 102 LEU A N 1
ATOM 808 C CA . LEU A 1 102 ? 5.795 -4.331 3.735 1.00 94.88 102 LEU A CA 1
ATOM 809 C C . LEU A 1 102 ? 5.811 -5.638 2.953 1.00 94.88 102 LEU A C 1
ATOM 811 O O . LEU A 1 102 ? 5.900 -6.725 3.524 1.00 94.88 102 LEU A O 1
ATOM 815 N N . CYS A 1 103 ? 5.758 -5.540 1.631 1.00 95.06 103 CYS A N 1
ATOM 816 C CA . CYS A 1 103 ? 6.049 -6.671 0.764 1.00 95.06 103 CYS A CA 1
ATOM 817 C C . CYS A 1 103 ? 6.636 -6.213 -0.571 1.00 95.06 103 CYS A C 1
ATOM 819 O O . CYS A 1 103 ? 6.313 -5.145 -1.078 1.00 95.06 103 CYS A O 1
ATOM 821 N N . HIS A 1 104 ? 7.483 -7.046 -1.173 1.00 95.94 104 HIS A N 1
ATOM 822 C CA . HIS A 1 104 ? 7.929 -6.823 -2.547 1.00 95.94 104 HIS A CA 1
ATOM 823 C C . HIS A 1 104 ? 6.760 -6.970 -3.521 1.00 95.94 104 HIS A C 1
ATOM 825 O O . HIS A 1 104 ? 5.903 -7.847 -3.339 1.00 95.94 104 HIS A O 1
ATOM 831 N N . LEU A 1 105 ? 6.762 -6.185 -4.596 1.00 96.25 105 LEU A N 1
ATOM 832 C CA . LEU A 1 105 ? 5.839 -6.390 -5.707 1.00 96.25 105 LEU A CA 1
ATOM 833 C C . LEU A 1 105 ? 6.070 -7.764 -6.361 1.00 96.25 105 LEU A C 1
ATOM 835 O O . LEU A 1 105 ? 7.187 -8.288 -6.304 1.00 96.25 105 LEU A O 1
ATOM 839 N N . PRO A 1 106 ? 5.031 -8.413 -6.917 1.00 95.75 106 PRO A N 1
ATOM 840 C CA . PRO A 1 106 ? 5.188 -9.712 -7.564 1.00 95.75 106 PRO A CA 1
ATOM 841 C C . PRO A 1 106 ? 6.220 -9.681 -8.697 1.00 95.75 106 PRO A C 1
ATOM 843 O O . PRO A 1 106 ? 6.202 -8.784 -9.531 1.00 95.75 106 PRO A O 1
ATOM 846 N N . ILE A 1 107 ? 7.110 -10.675 -8.716 1.00 92.38 107 ILE A N 1
ATOM 847 C CA . ILE A 1 107 ? 8.191 -10.782 -9.712 1.00 92.38 107 ILE A CA 1
ATOM 848 C C . ILE A 1 107 ? 7.684 -11.436 -11.004 1.00 92.38 107 ILE A C 1
ATOM 850 O O . ILE A 1 107 ? 8.118 -11.090 -12.099 1.00 92.38 107 ILE A O 1
ATOM 854 N N . ALA A 1 108 ? 6.755 -12.385 -10.882 1.00 93.69 108 ALA A N 1
ATOM 855 C CA . ALA A 1 108 ? 6.148 -13.064 -12.018 1.00 93.69 108 ALA A CA 1
ATOM 856 C C . ALA A 1 108 ? 4.874 -12.340 -12.468 1.00 93.69 108 ALA A C 1
ATOM 858 O O . ALA A 1 108 ? 4.075 -11.909 -11.636 1.00 93.69 108 ALA A O 1
ATOM 859 N N . ALA A 1 109 ? 4.650 -12.270 -13.780 1.00 94.69 109 ALA A N 1
ATOM 860 C CA . ALA A 1 109 ? 3.384 -11.798 -14.328 1.00 94.69 109 ALA A CA 1
ATOM 861 C C . ALA A 1 109 ? 2.227 -12.716 -13.897 1.00 94.69 109 ALA A C 1
ATOM 863 O O . ALA A 1 109 ? 2.392 -13.933 -13.801 1.00 94.69 109 ALA A O 1
ATOM 864 N N . GLY A 1 110 ? 1.058 -12.133 -13.639 1.00 96.31 110 GLY A N 1
ATOM 865 C CA . GLY A 1 110 ? -0.144 -12.864 -13.244 1.00 96.31 110 GLY A CA 1
ATOM 866 C C . GLY A 1 110 ? -0.895 -12.192 -12.101 1.00 96.31 110 GLY A C 1
ATOM 867 O O . GLY A 1 110 ? -0.609 -11.054 -11.730 1.00 96.31 110 GLY A O 1
ATOM 868 N N . VAL A 1 111 ? -1.865 -12.917 -11.547 1.00 96.56 111 VAL A N 1
ATOM 869 C CA . VAL A 1 111 ? -2.672 -12.472 -10.406 1.00 96.56 111 VAL A CA 1
ATOM 870 C C . VAL A 1 111 ? -2.061 -13.015 -9.123 1.00 96.56 111 VAL A C 1
ATOM 872 O O . VAL A 1 111 ? -1.808 -14.213 -9.006 1.00 96.56 111 VAL A O 1
ATOM 875 N N . HIS A 1 112 ? -1.850 -12.133 -8.149 1.00 96.88 112 HIS A N 1
ATOM 876 C CA . HIS A 1 112 ? -1.219 -12.473 -6.877 1.00 96.88 112 HIS A CA 1
ATOM 877 C C . HIS A 1 112 ? -2.073 -11.982 -5.719 1.00 96.88 112 HIS A C 1
ATOM 879 O O . HIS A 1 112 ? -2.498 -10.830 -5.709 1.00 96.88 112 HIS A O 1
ATOM 885 N N . LYS A 1 113 ? -2.262 -12.835 -4.710 1.00 96.81 113 LYS A N 1
ATOM 886 C CA . LYS A 1 113 ? -2.842 -12.451 -3.422 1.00 96.81 113 LYS A CA 1
ATOM 887 C C . LYS A 1 113 ? -1.764 -12.548 -2.349 1.00 96.81 113 LYS A C 1
ATOM 889 O O . LYS A 1 113 ? -1.138 -13.596 -2.203 1.00 96.81 113 LYS A O 1
ATOM 894 N N . LYS A 1 114 ? -1.529 -11.455 -1.620 1.00 95.31 114 LYS A N 1
ATOM 895 C CA . LYS A 1 114 ? -0.533 -11.386 -0.543 1.00 95.31 114 LYS A CA 1
ATOM 896 C C . LYS A 1 114 ? -1.179 -10.897 0.745 1.00 95.31 114 LYS A C 1
ATOM 898 O O . LYS A 1 114 ? -1.888 -9.897 0.735 1.00 95.31 114 LYS A O 1
ATOM 903 N N . THR A 1 115 ? -0.878 -11.582 1.841 1.00 96.25 115 THR A N 1
ATOM 904 C CA . THR A 1 115 ? -1.214 -11.140 3.196 1.00 96.25 115 THR A CA 1
ATOM 905 C C . THR A 1 115 ? 0.038 -10.542 3.821 1.00 96.25 115 THR A C 1
ATOM 907 O O . THR A 1 115 ? 1.075 -11.204 3.871 1.00 96.25 115 THR A O 1
ATOM 910 N N . LEU A 1 116 ? -0.042 -9.288 4.264 1.00 94.25 116 LEU A N 1
ATOM 911 C CA . LEU A 1 116 ? 1.063 -8.603 4.926 1.00 94.25 116 LEU A CA 1
ATOM 912 C C . LEU A 1 116 ? 0.919 -8.784 6.438 1.00 94.25 116 LEU A C 1
ATOM 914 O O . LEU A 1 116 ? -0.120 -8.448 7.004 1.00 94.25 116 LEU A O 1
ATOM 918 N N . ALA A 1 117 ? 1.958 -9.303 7.091 1.00 93.12 117 ALA A N 1
ATOM 919 C CA . ALA A 1 117 ? 2.027 -9.284 8.545 1.00 93.12 117 ALA A CA 1
ATOM 920 C C . ALA A 1 117 ? 2.283 -7.846 9.012 1.00 93.12 117 ALA A C 1
ATOM 922 O O . ALA A 1 117 ? 3.201 -7.185 8.521 1.00 93.12 117 ALA A O 1
ATOM 923 N N . MET A 1 118 ? 1.464 -7.377 9.951 1.00 92.19 118 MET A N 1
ATOM 924 C CA . MET A 1 118 ? 1.567 -6.030 10.500 1.00 92.19 118 MET A CA 1
ATOM 925 C C . MET A 1 118 ? 2.390 -6.068 11.787 1.00 92.19 1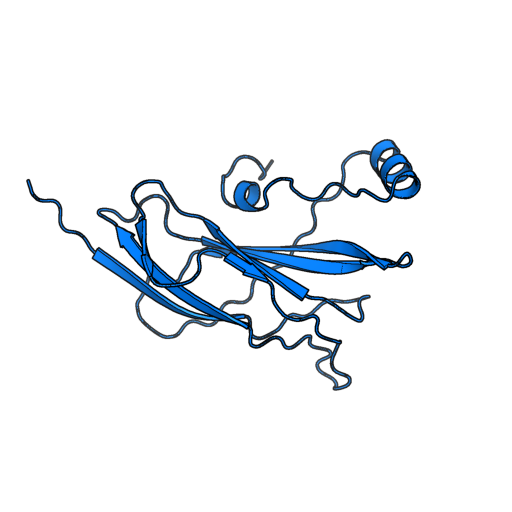18 MET A C 1
ATOM 927 O O . MET A 1 118 ? 2.126 -6.887 12.665 1.00 92.19 118 MET A O 1
ATOM 931 N N . PHE A 1 119 ? 3.367 -5.175 11.916 1.00 86.44 119 PHE A N 1
ATOM 932 C CA . PHE A 1 119 ? 4.190 -5.022 13.114 1.00 86.44 119 PHE A CA 1
ATOM 933 C C . PHE A 1 119 ? 4.137 -3.584 13.627 1.00 86.44 119 PHE A C 1
ATOM 935 O O . PHE A 1 119 ? 3.971 -2.635 12.863 1.00 86.44 119 PHE A O 1
ATOM 942 N N . VAL A 1 120 ? 4.279 -3.413 14.938 1.00 81.00 120 VAL A N 1
ATOM 943 C CA . VAL A 1 120 ? 4.374 -2.100 15.581 1.00 81.00 120 VAL A CA 1
ATOM 944 C C . VAL A 1 120 ? 5.759 -2.004 16.205 1.00 81.00 120 VAL A C 1
ATOM 946 O O . VAL A 1 120 ? 6.124 -2.913 16.948 1.00 81.00 120 VAL A O 1
ATOM 949 N N . PRO A 1 121 ? 6.540 -0.945 15.939 1.00 64.56 121 PRO A N 1
ATOM 950 C CA . PRO A 1 121 ? 7.788 -0.737 16.659 1.00 64.56 121 PRO A CA 1
ATOM 951 C C . PRO A 1 121 ? 7.482 -0.527 18.149 1.00 64.56 121 PRO A C 1
ATOM 953 O O . PRO A 1 121 ? 6.747 0.390 18.527 1.00 64.56 121 PRO A O 1
ATOM 956 N N . GLU A 1 122 ? 8.031 -1.375 19.018 1.00 53.00 122 GLU A N 1
ATOM 957 C CA . GLU A 1 122 ? 7.950 -1.144 20.457 1.00 53.00 122 GLU A CA 1
ATOM 958 C C . GLU A 1 122 ? 8.937 -0.042 20.857 1.00 53.00 122 GLU A C 1
ATOM 960 O O . GLU A 1 122 ? 10.149 -0.175 20.720 1.00 53.00 122 GLU A O 1
ATOM 965 N N . SER A 1 123 ? 8.418 1.078 21.364 1.00 46.56 123 SER A N 1
ATOM 966 C CA . SER A 1 123 ? 9.253 2.180 21.851 1.00 46.56 123 SER A CA 1
ATOM 967 C C . SER A 1 123 ? 10.099 1.724 23.052 1.00 46.56 123 SER A C 1
ATOM 969 O O . SER A 1 123 ? 9.553 1.305 24.079 1.00 46.56 123 SER A O 1
ATOM 971 N N . THR A 1 124 ? 11.423 1.834 22.921 1.00 43.50 124 THR A N 1
ATOM 972 C CA . THR A 1 124 ? 12.461 1.337 23.844 1.00 43.50 124 THR A CA 1
ATOM 973 C C . THR A 1 124 ? 12.598 2.118 25.161 1.00 43.50 124 THR A C 1
ATOM 975 O O . THR A 1 124 ? 13.405 1.743 26.006 1.00 43.50 124 THR A O 1
ATOM 978 N N . SER A 1 125 ? 11.806 3.171 25.415 1.00 47.78 125 SER A N 1
ATOM 979 C CA . SER A 1 125 ? 11.953 4.014 26.616 1.00 47.78 125 SER A CA 1
ATOM 980 C C . SER A 1 125 ? 10.624 4.312 27.323 1.00 47.78 125 SER A C 1
ATOM 982 O O . SER A 1 125 ? 9.719 4.9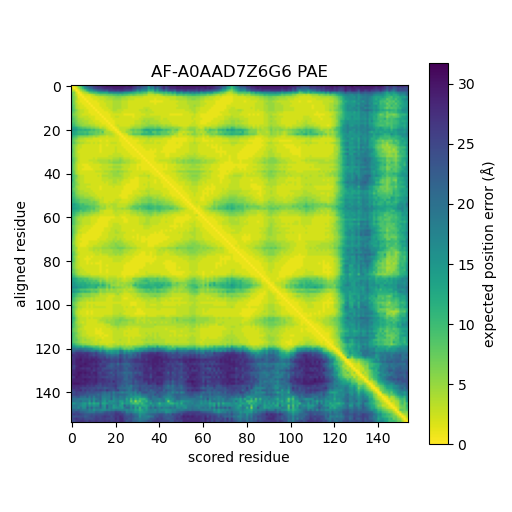41 26.773 1.00 47.78 125 SER A O 1
ATOM 984 N N . LEU A 1 126 ? 10.517 3.906 28.596 1.00 48.75 126 LEU A N 1
ATOM 985 C CA . LEU A 1 126 ? 9.385 4.217 29.486 1.00 48.75 126 LEU A CA 1
ATOM 986 C C . LEU A 1 126 ? 9.204 5.730 29.711 1.00 48.75 126 LEU A C 1
ATOM 988 O O . LEU A 1 126 ? 8.074 6.207 29.804 1.00 48.75 126 LEU A O 1
ATOM 992 N N . LEU A 1 127 ? 10.298 6.498 29.732 1.00 50.28 127 LEU A N 1
ATOM 993 C CA . LEU A 1 127 ? 10.260 7.962 29.828 1.00 50.28 127 LEU A CA 1
ATOM 994 C C . LEU A 1 127 ? 9.746 8.601 28.533 1.00 50.28 127 LEU A C 1
ATOM 996 O O . LEU A 1 127 ? 8.997 9.574 28.585 1.00 50.28 127 LEU A O 1
ATOM 1000 N N . GLN A 1 128 ? 10.067 8.024 27.373 1.00 48.78 128 GLN A N 1
ATOM 1001 C CA . GLN A 1 128 ? 9.529 8.465 26.086 1.00 48.78 128 GLN A CA 1
ATOM 1002 C C . GLN A 1 128 ? 8.027 8.156 25.987 1.00 48.78 128 GLN A C 1
ATOM 1004 O O . GLN A 1 128 ? 7.264 9.030 25.597 1.00 48.78 128 GLN A O 1
ATOM 1009 N N . LYS A 1 129 ? 7.561 6.993 26.473 1.00 48.56 129 LYS A N 1
ATOM 1010 C CA . LYS A 1 129 ? 6.121 6.672 26.592 1.00 48.56 129 LYS A CA 1
ATOM 1011 C C . LYS A 1 129 ? 5.365 7.647 27.508 1.00 48.56 129 LYS A C 1
ATOM 1013 O O . LYS A 1 129 ? 4.281 8.092 27.136 1.00 48.56 129 LYS A O 1
ATOM 1018 N N . LEU A 1 130 ? 5.937 8.020 28.659 1.00 47.03 130 LEU A N 1
ATOM 1019 C CA . LEU A 1 130 ? 5.340 8.996 29.584 1.00 47.03 130 LEU A CA 1
ATOM 1020 C C . LEU A 1 130 ? 5.291 10.409 28.972 1.00 47.03 130 LEU A C 1
ATOM 1022 O O . LEU A 1 130 ? 4.283 11.104 29.085 1.00 47.03 130 LEU A O 1
ATOM 1026 N N . THR A 1 131 ? 6.352 10.811 28.267 1.00 47.16 131 THR A N 1
ATOM 1027 C CA . THR A 1 131 ? 6.445 12.129 27.616 1.00 47.16 131 THR A CA 1
ATOM 1028 C C . THR A 1 131 ? 5.523 12.218 26.393 1.00 47.16 131 THR A C 1
ATOM 1030 O O . THR A 1 131 ? 4.869 13.237 26.196 1.00 47.16 131 THR A O 1
ATOM 1033 N N . CYS A 1 132 ? 5.389 11.142 25.609 1.00 46.12 132 CYS A N 1
ATOM 1034 C CA . CYS A 1 132 ? 4.453 11.028 24.484 1.00 46.12 132 CYS A CA 1
ATOM 1035 C C . CYS A 1 132 ? 2.985 10.986 24.931 1.00 46.12 132 CYS A C 1
ATOM 1037 O O . CYS A 1 132 ? 2.125 11.519 24.235 1.00 46.12 132 CYS A O 1
ATOM 1039 N N . TRP A 1 133 ? 2.690 10.387 26.090 1.00 45.09 133 TRP A N 1
ATOM 1040 C CA . TRP A 1 133 ? 1.363 10.446 26.712 1.00 45.09 133 TRP A CA 1
ATOM 1041 C C . TRP A 1 133 ? 1.012 11.869 27.180 1.00 45.09 133 TRP A C 1
ATOM 1043 O O . TRP A 1 133 ? -0.115 12.308 26.984 1.00 45.09 133 TRP A O 1
ATOM 1053 N N . LEU A 1 134 ? 1.989 12.619 27.706 1.00 42.38 134 LEU A N 1
ATOM 1054 C CA . LEU A 1 134 ? 1.821 14.019 28.125 1.00 42.38 134 LEU A CA 1
ATOM 1055 C C . LEU A 1 134 ? 1.757 15.028 26.963 1.00 42.38 134 LEU A C 1
ATOM 1057 O O . LEU A 1 134 ? 1.158 16.087 27.119 1.00 42.38 134 LEU A O 1
ATOM 1061 N N . THR A 1 135 ? 2.371 14.734 25.812 1.00 47.50 135 THR A N 1
ATOM 1062 C CA . THR A 1 135 ? 2.487 15.675 24.671 1.00 47.50 135 THR A CA 1
ATOM 1063 C C . THR A 1 135 ? 1.652 15.295 23.444 1.00 47.50 135 THR A C 1
ATOM 1065 O O . THR A 1 135 ? 1.636 16.044 22.469 1.00 47.50 135 THR A O 1
ATOM 1068 N N . GLY A 1 136 ? 0.976 14.139 23.449 1.00 41.00 136 GLY A N 1
ATOM 1069 C CA . GLY A 1 136 ? 0.132 13.664 22.342 1.00 41.00 136 GLY A CA 1
ATOM 1070 C C . GLY A 1 136 ? 0.886 13.252 21.070 1.00 41.00 136 GLY A C 1
ATOM 1071 O O . GLY A 1 136 ? 0.274 12.770 20.123 1.00 41.00 136 GLY A O 1
ATOM 1072 N N . ARG A 1 137 ? 2.216 13.395 21.025 1.00 43.69 137 ARG A N 1
ATOM 1073 C CA . ARG A 1 137 ? 3.049 13.004 19.880 1.00 43.69 137 ARG A CA 1
ATOM 1074 C C . ARG A 1 137 ? 3.717 11.668 20.160 1.00 43.69 137 ARG A C 1
ATOM 1076 O O . ARG A 1 137 ? 4.722 11.613 20.864 1.00 43.69 137 ARG A O 1
ATOM 1083 N N . ARG A 1 138 ? 3.160 10.580 19.624 1.00 46.16 138 ARG A N 1
ATOM 1084 C CA . ARG A 1 138 ? 3.860 9.287 19.582 1.00 46.16 138 ARG A CA 1
ATOM 1085 C C . ARG A 1 138 ? 4.930 9.324 18.485 1.00 46.16 138 ARG A C 1
ATOM 1087 O O . ARG A 1 138 ? 4.737 10.033 17.499 1.00 46.16 138 ARG A O 1
ATOM 1094 N N . PRO A 1 139 ? 6.044 8.588 18.641 1.00 41.72 139 PRO A N 1
ATOM 1095 C CA . PRO A 1 139 ? 7.011 8.429 17.569 1.00 41.72 139 PRO A CA 1
ATOM 1096 C C . PRO A 1 139 ? 6.350 7.627 16.445 1.00 41.72 139 PRO A C 1
ATOM 1098 O O . PRO A 1 139 ? 6.261 6.404 16.496 1.00 41.72 139 PRO A O 1
ATOM 1101 N N . GLU A 1 140 ? 5.826 8.334 15.455 1.00 46.97 140 GLU A N 1
ATOM 1102 C CA . GLU A 1 140 ? 5.645 7.787 14.118 1.00 46.97 140 GLU A CA 1
ATOM 1103 C C . GLU A 1 140 ? 7.025 7.739 13.460 1.00 46.97 140 GLU A C 1
ATOM 1105 O O . GLU A 1 140 ? 7.873 8.595 13.740 1.00 46.97 140 GLU A O 1
ATOM 1110 N N . TYR A 1 141 ? 7.280 6.761 12.587 1.00 46.00 141 TYR A N 1
ATOM 1111 C CA . TYR A 1 141 ? 8.422 6.914 11.690 1.00 46.00 141 TYR A CA 1
ATOM 1112 C C . TYR A 1 141 ? 8.238 8.228 10.929 1.00 46.00 141 TYR A C 1
ATOM 1114 O O . TYR A 1 141 ? 7.222 8.414 10.262 1.00 46.00 141 TYR A O 1
ATOM 1122 N N . VAL A 1 142 ? 9.222 9.127 11.042 1.00 48.38 142 VAL A N 1
ATOM 1123 C CA . VAL A 1 142 ? 9.271 10.377 10.264 1.00 48.38 142 VAL A CA 1
ATOM 1124 C C . VAL A 1 142 ? 9.179 10.060 8.767 1.00 48.38 142 VAL A C 1
ATOM 1126 O O . VAL A 1 142 ? 8.598 10.831 8.010 1.00 48.38 142 VAL A O 1
ATOM 1129 N N . ASP A 1 143 ? 9.676 8.883 8.372 1.00 51.50 143 ASP A N 1
ATOM 1130 C CA . ASP A 1 143 ? 9.478 8.301 7.056 1.00 51.50 143 ASP A CA 1
ATOM 1131 C C . ASP A 1 143 ? 9.289 6.766 7.147 1.00 51.50 143 ASP A C 1
ATOM 1133 O O . ASP A 1 143 ? 10.238 6.046 7.476 1.00 51.50 143 ASP A O 1
ATOM 1137 N N . PRO A 1 144 ? 8.089 6.222 6.853 1.00 56.81 144 PRO A N 1
ATOM 1138 C CA . PRO A 1 144 ? 7.852 4.778 6.783 1.00 56.81 144 PRO A CA 1
ATOM 1139 C C . PRO A 1 144 ? 8.735 4.058 5.753 1.00 56.81 144 PRO A C 1
ATOM 1141 O O . PRO A 1 144 ? 8.903 2.841 5.837 1.00 56.81 144 PRO A O 1
ATOM 1144 N N . ARG A 1 145 ? 9.327 4.787 4.793 1.00 58.50 145 ARG A N 1
ATOM 1145 C CA . ARG A 1 145 ? 10.242 4.237 3.782 1.00 58.50 145 ARG A CA 1
ATOM 1146 C C . ARG A 1 145 ? 11.531 3.689 4.407 1.00 58.50 145 ARG A C 1
ATOM 1148 O O . ARG A 1 145 ? 12.149 2.803 3.822 1.00 58.50 145 ARG A O 1
ATOM 1155 N N . VAL A 1 146 ? 11.883 4.110 5.627 1.00 59.81 146 VAL A N 1
ATOM 1156 C CA . VAL A 1 146 ? 13.003 3.542 6.401 1.00 59.81 146 VAL A CA 1
ATOM 1157 C C . VAL A 1 146 ? 12.796 2.051 6.693 1.00 59.81 146 VAL A C 1
ATOM 1159 O O . VAL A 1 146 ? 13.765 1.326 6.830 1.00 59.81 146 VAL A O 1
ATOM 1162 N N . LEU A 1 147 ? 11.560 1.539 6.707 1.00 56.69 147 LEU A N 1
ATOM 1163 C CA . LEU A 1 147 ? 11.301 0.101 6.894 1.00 56.69 147 LEU A CA 1
ATOM 1164 C C . LEU A 1 147 ? 11.730 -0.761 5.696 1.00 56.69 147 LEU A C 1
ATOM 1166 O O . LEU A 1 147 ? 11.951 -1.965 5.836 1.00 56.69 147 LEU A O 1
ATOM 1170 N N . ALA A 1 148 ? 11.803 -0.153 4.514 1.00 57.94 148 ALA A N 1
ATOM 1171 C CA . ALA A 1 148 ? 12.230 -0.795 3.277 1.00 57.94 148 ALA A CA 1
ATOM 1172 C C . ALA A 1 148 ? 13.757 -0.730 3.085 1.00 57.94 148 ALA A C 1
ATOM 1174 O O . ALA A 1 148 ? 14.341 -1.584 2.416 1.00 57.94 148 ALA A O 1
ATOM 1175 N N . MET A 1 149 ? 14.417 0.249 3.707 1.00 56.69 149 MET A N 1
ATOM 1176 C CA . MET A 1 149 ? 15.872 0.384 3.739 1.00 56.69 149 MET A CA 1
ATOM 1177 C C . MET A 1 149 ? 16.380 -0.399 4.956 1.00 56.69 149 MET A C 1
ATOM 1179 O O . MET A 1 149 ? 15.947 -0.151 6.068 1.00 56.69 149 MET A O 1
ATOM 1183 N N . GLY A 1 150 ? 17.240 -1.401 4.783 1.00 44.72 150 GLY A N 1
ATOM 1184 C CA . GLY A 1 150 ? 17.562 -2.401 5.820 1.00 44.72 150 GLY A CA 1
ATOM 1185 C C . GLY A 1 150 ? 18.152 -1.919 7.164 1.00 44.72 150 GLY A C 1
ATOM 1186 O O . GLY A 1 150 ? 18.542 -2.771 7.952 1.00 44.72 150 GLY A O 1
ATOM 1187 N N . GLU A 1 151 ? 18.212 -0.617 7.454 1.00 45.78 151 GLU A N 1
ATOM 1188 C CA . GLU A 1 151 ? 18.815 -0.026 8.661 1.00 45.78 151 GLU A CA 1
ATOM 1189 C C . GLU A 1 151 ? 17.964 -0.144 9.944 1.00 45.78 151 GLU A C 1
ATOM 1191 O O . GLU A 1 151 ? 18.423 0.237 11.014 1.00 45.78 151 GLU A O 1
ATOM 1196 N N . GLY A 1 152 ? 16.740 -0.681 9.878 1.00 42.88 152 GLY A N 1
ATOM 1197 C CA . GLY A 1 152 ? 15.840 -0.822 11.039 1.00 42.88 152 GLY A CA 1
ATOM 1198 C C . GLY A 1 152 ? 15.555 -2.259 11.488 1.00 42.88 152 GLY A C 1
ATOM 1199 O O . GLY A 1 152 ? 14.533 -2.488 12.132 1.00 42.88 152 GLY A O 1
ATOM 1200 N N . ARG A 1 153 ? 16.372 -3.238 11.072 1.00 45.00 153 ARG A N 1
ATOM 1201 C CA . ARG A 1 153 ? 16.170 -4.677 11.356 1.00 45.00 153 ARG A CA 1
ATOM 1202 C C . ARG A 1 153 ? 17.034 -5.241 12.496 1.00 45.00 153 ARG A C 1
ATOM 1204 O O . ARG A 1 153 ? 17.032 -6.460 12.669 1.00 45.00 153 ARG A O 1
ATOM 1211 N N . GLU A 1 154 ? 17.723 -4.389 13.254 1.00 34.88 154 GLU A N 1
ATOM 1212 C CA . GLU A 1 154 ? 18.444 -4.756 14.490 1.00 34.88 154 GLU A CA 1
ATOM 1213 C C . GLU A 1 154 ? 17.711 -4.283 15.750 1.00 34.88 154 GLU A C 1
ATOM 1215 O O . GLU A 1 154 ? 17.138 -3.167 15.723 1.00 34.88 154 GLU A O 1
#

Secondary structure (DSSP, 8-state):
--PPPEEEEEEEEEEEE--SS-SEEEEEEEEE--TT-EEEEE-SEEEPPPEEPPSSTT--EEEEEEEEEEEEESS-TT--EEEEEEEEE-TTS-EEEEEEEEEEPPSSSS----PPPPB-PPPS-HHHHHHHHHHS-----S-GGGGTSGGG--

Organism: Diploptera punctata (NCBI:txid6984)

pLDDT: mean 82.88, std 19.7, range [34.88, 98.12]

Radius of gyration: 17.67 Å; Cα contacts (8 Å, |Δi|>4): 268; chains: 1; bounding box: 46×29×55 Å

InterPro domains:
  IPR010796 B9-type C2 domain [PF07162] (8-154)
  IPR010796 B9-type C2 domain [PS51381] (6-124)
  IPR010796 B9-type C2 domain [PTHR12968] (5-152)

Solvent-accessible surface area (backbone atoms only — not comparable to full-atom values): 9472 Å² total; per-residue (Å²): 131,87,74,65,73,52,75,51,76,47,78,54,57,53,50,65,50,80,68,83,98,65,57,49,37,30,43,37,40,35,63,46,62,25,91,66,55,41,80,78,47,72,58,63,57,52,73,53,71,78,31,55,52,42,89,56,97,78,43,37,31,66,64,63,37,79,40,44,37,26,36,36,26,69,64,76,68,51,62,49,24,44,38,37,40,32,32,28,61,47,99,86,67,45,83,37,82,70,23,38,27,64,46,68,57,79,88,66,91,80,90,82,88,82,87,67,72,67,48,65,89,78,80,91,41,73,68,55,53,53,50,24,69,75,66,75,56,67,91,64,68,95,52,70,64,50,75,76,44,82,86,70,79,123

Mean predicted aligned error: 9.06 Å

Nearest PDB structures (foldseek):
  8a9i-assembly1_A  TM=6.934E-01  e=3.829E-03  Mus musculus
  7z74-assembly1_A  TM=6.505E-01  e=3.431E-03  Mus musculus
  7bi4-assembly1_A  TM=6.594E-01  e=1.425E-02  Mus musculus
  7z75-assembly1_A  TM=6.363E-01  e=3.066E-02  Mus musculus
  2doc-assembly1_A  TM=3.875E-01  e=1.580E+00  Homo sapiens

Sequence (154 aa):
MTGGVFMLSITGQIESAEFHGFDNIYCKYCFVYGSDWVVTSGLEEGISQIVKKSRDERQLFVWNFPLEITFKSTNPHGWPQLVVSVYGLDVFGNDVVRGYGLCHLPIAAGVHKKTLAMFVPESTSLLQKLTCWLTGRRPEYVDPRVLAMGEGRE